Protein AF-A0A392TIX0-F1 (afdb_monomer_lite)

Structure (mmCIF, N/CA/C/O backbone):
data_AF-A0A392TIX0-F1
#
_entry.id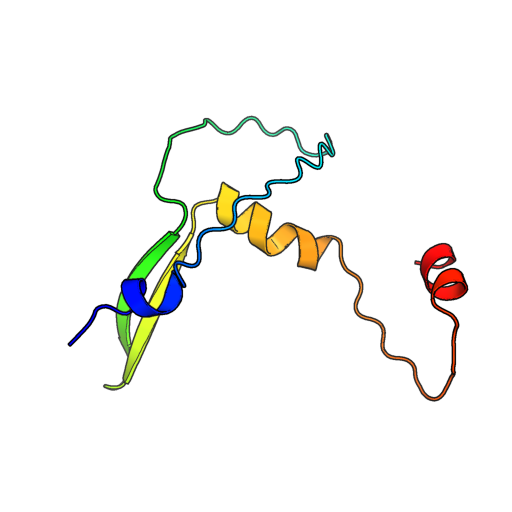   AF-A0A392TIX0-F1
#
loop_
_atom_site.group_PDB
_atom_site.id
_atom_site.type_symbol
_atom_site.label_atom_id
_atom_site.label_alt_id
_atom_site.label_comp_id
_atom_site.label_asym_id
_atom_site.label_entity_id
_atom_site.label_seq_id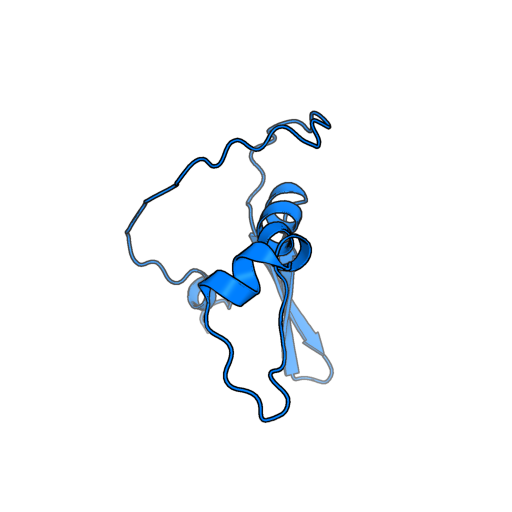
_atom_site.pdbx_PDB_ins_code
_atom_site.Cartn_x
_atom_site.Cartn_y
_atom_site.Cartn_z
_atom_site.occupancy
_atom_site.B_iso_or_equiv
_atom_site.auth_seq_id
_atom_site.auth_comp_id
_atom_site.auth_asym_id
_atom_site.auth_atom_id
_atom_site.pdbx_PDB_model_num
ATOM 1 N N . VAL A 1 1 ? -16.085 -12.856 22.876 1.00 48.00 1 VAL A N 1
ATOM 2 C CA . VAL A 1 1 ? -15.837 -12.327 21.515 1.00 48.00 1 VAL A CA 1
ATOM 3 C C . VAL A 1 1 ? -14.408 -11.813 21.513 1.00 48.00 1 VAL A C 1
ATOM 5 O O . VAL A 1 1 ? -14.091 -11.018 22.383 1.00 48.00 1 VAL A O 1
ATOM 8 N N . GLY A 1 2 ? -13.516 -12.375 20.693 1.00 61.22 2 GLY A N 1
ATOM 9 C CA . GLY A 1 2 ? -12.105 -11.959 20.668 1.00 61.22 2 GLY A CA 1
ATOM 10 C C . GLY A 1 2 ? -11.931 -10.655 19.891 1.00 61.22 2 GLY A C 1
ATOM 11 O O . GLY A 1 2 ? -12.577 -10.501 18.854 1.00 61.22 2 GLY A O 1
ATOM 12 N 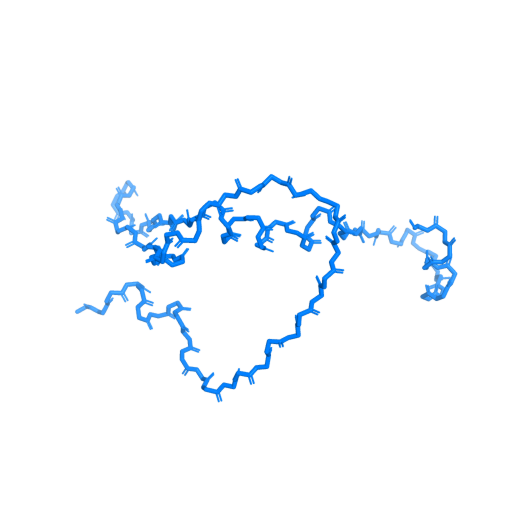N . SER A 1 3 ? -11.084 -9.748 20.389 1.00 73.00 3 SER A N 1
ATOM 13 C CA . SER A 1 3 ? -10.800 -8.464 19.732 1.00 73.00 3 SER A CA 1
ATOM 14 C C . SER A 1 3 ? -10.192 -8.671 18.341 1.00 73.00 3 SER A C 1
ATOM 16 O O . SER A 1 3 ? -9.409 -9.605 18.129 1.00 73.00 3 SER A O 1
ATOM 18 N N . TYR A 1 4 ? -10.544 -7.793 17.397 1.00 70.56 4 TYR A N 1
ATOM 19 C CA . TYR A 1 4 ? -10.025 -7.806 16.025 1.00 70.56 4 TYR A CA 1
ATOM 20 C C . TYR A 1 4 ? -8.496 -7.771 15.976 1.00 70.56 4 TYR A C 1
ATOM 22 O O . TYR A 1 4 ? -7.902 -8.473 15.158 1.00 70.56 4 TYR A O 1
ATOM 30 N N . ARG A 1 5 ? -7.864 -7.052 16.912 1.00 68.12 5 ARG A N 1
ATOM 31 C CA . ARG A 1 5 ? -6.405 -6.980 17.059 1.00 68.12 5 ARG A CA 1
ATOM 32 C C . ARG A 1 5 ? -5.757 -8.371 17.089 1.00 68.12 5 ARG A C 1
ATOM 34 O O . ARG A 1 5 ? -4.840 -8.643 16.322 1.00 68.12 5 ARG A O 1
ATOM 41 N N . ASN A 1 6 ? -6.299 -9.293 17.885 1.00 71.44 6 ASN A N 1
ATOM 42 C CA . ASN A 1 6 ? -5.729 -10.636 18.057 1.00 71.44 6 ASN A CA 1
ATOM 43 C C . ASN A 1 6 ? -5.840 -11.513 16.800 1.00 71.44 6 ASN A C 1
ATOM 45 O O . ASN A 1 6 ? -5.094 -12.476 16.663 1.00 71.44 6 ASN A O 1
ATOM 49 N N . LYS A 1 7 ? -6.772 -11.207 15.890 1.00 73.50 7 LYS A N 1
ATOM 50 C CA . LYS A 1 7 ? -6.924 -11.940 14.624 1.00 73.50 7 LYS A CA 1
ATOM 51 C C . LYS A 1 7 ? -5.963 -11.448 13.543 1.00 73.50 7 LYS A C 1
ATOM 53 O O . LYS A 1 7 ? -5.642 -12.217 12.647 1.00 73.50 7 LYS A O 1
ATOM 58 N N . VAL A 1 8 ? -5.546 -10.183 13.614 1.00 64.88 8 VAL A N 1
ATOM 59 C CA . VAL A 1 8 ? -4.763 -9.517 12.561 1.00 64.88 8 VAL A CA 1
ATOM 60 C C . VAL A 1 8 ? -3.256 -9.642 12.792 1.00 64.88 8 VAL A C 1
ATOM 62 O O . VAL A 1 8 ? -2.515 -9.748 11.826 1.00 64.88 8 VAL A O 1
ATOM 65 N N . ILE A 1 9 ? -2.797 -9.698 14.048 1.00 63.91 9 ILE A N 1
ATOM 66 C CA . ILE A 1 9 ? -1.355 -9.695 14.372 1.00 63.91 9 ILE A CA 1
ATOM 67 C C . ILE A 1 9 ? -0.637 -10.998 13.970 1.00 63.91 9 ILE A C 1
ATOM 69 O O . ILE A 1 9 ? 0.581 -10.998 13.857 1.00 63.91 9 ILE A O 1
ATOM 73 N N . GLY A 1 10 ? -1.358 -12.096 13.704 1.00 55.19 10 GLY A N 1
ATOM 74 C CA . GLY A 1 10 ? -0.789 -13.276 13.036 1.00 55.19 10 GLY A CA 1
ATOM 75 C C . GLY A 1 10 ? 0.533 -13.780 13.630 1.00 55.19 10 GLY A C 1
ATOM 76 O O . GLY A 1 10 ? 1.456 -14.057 12.871 1.00 55.19 10 GLY A O 1
ATOM 77 N N . ILE A 1 11 ? 0.638 -13.866 14.964 1.00 46.59 11 ILE A N 1
ATOM 78 C CA . ILE A 1 11 ? 1.868 -14.269 15.665 1.00 46.59 11 ILE A CA 1
ATOM 79 C C . ILE A 1 11 ? 2.340 -15.630 15.132 1.00 46.59 11 ILE A C 1
ATOM 81 O O . ILE A 1 11 ? 1.797 -16.674 15.487 1.00 46.59 11 ILE A O 1
ATOM 85 N N . THR A 1 12 ? 3.360 -15.591 14.279 1.00 45.56 12 THR A N 1
ATOM 86 C CA . THR A 1 12 ? 4.202 -16.722 13.892 1.00 45.56 12 THR A CA 1
ATOM 87 C C . THR A 1 12 ? 5.624 -16.183 13.960 1.00 45.56 12 THR A C 1
ATOM 89 O O . THR A 1 12 ? 5.992 -15.301 13.192 1.00 45.56 12 THR A O 1
ATOM 92 N N . GLU A 1 13 ? 6.375 -16.622 14.965 1.00 48.97 13 GLU A N 1
ATOM 93 C CA . GLU A 1 13 ? 7.727 -16.155 15.273 1.00 48.97 13 GLU A CA 1
ATOM 94 C C . GLU A 1 13 ? 8.695 -16.461 14.120 1.00 48.97 13 GLU A C 1
ATOM 96 O O . GLU A 1 13 ? 9.231 -17.562 14.060 1.00 48.97 13 GLU A O 1
ATOM 101 N N . VAL A 1 14 ? 8.956 -15.506 13.224 1.00 41.47 14 VAL A N 1
ATOM 102 C CA . VAL A 1 14 ? 10.218 -15.446 12.466 1.00 41.47 14 VAL A CA 1
ATOM 103 C C . VAL A 1 14 ? 10.574 -13.977 12.227 1.00 41.47 14 VAL A C 1
ATOM 105 O O . VAL A 1 14 ? 9.949 -13.289 11.425 1.00 41.47 14 VAL A O 1
ATOM 108 N N . ASN A 1 15 ? 11.577 -13.514 12.971 1.00 45.91 15 ASN A N 1
ATOM 109 C CA . ASN A 1 15 ? 12.258 -12.236 12.788 1.00 45.91 15 ASN A CA 1
ATOM 110 C C . ASN A 1 15 ? 13.308 -12.389 11.681 1.00 45.91 15 ASN A C 1
ATOM 112 O O . ASN A 1 15 ? 14.309 -13.063 11.906 1.00 45.91 15 ASN A O 1
ATOM 116 N N . GLU A 1 16 ? 13.137 -11.709 10.552 1.00 43.69 16 GLU A N 1
ATOM 117 C CA . GLU A 1 16 ? 14.242 -11.330 9.661 1.00 43.69 16 GLU A CA 1
ATOM 118 C C . GLU A 1 16 ? 13.972 -9.900 9.173 1.00 43.69 16 GLU A C 1
ATOM 120 O O . GLU A 1 16 ? 13.144 -9.665 8.295 1.00 43.69 16 GLU A O 1
ATOM 125 N N . ILE A 1 17 ? 14.617 -8.924 9.818 1.00 47.66 17 ILE A N 1
ATOM 126 C CA . ILE A 1 17 ? 14.604 -7.522 9.392 1.00 47.66 17 ILE A CA 1
ATOM 127 C C . ILE A 1 17 ? 15.828 -7.333 8.492 1.00 47.66 17 ILE A C 1
ATOM 129 O O . ILE A 1 17 ? 16.958 -7.318 8.977 1.00 47.66 17 ILE A O 1
ATOM 133 N N . GLU A 1 18 ? 15.611 -7.215 7.183 1.00 43.09 18 GLU A N 1
ATOM 134 C CA . GLU A 1 18 ? 16.614 -6.680 6.259 1.00 43.09 18 GLU A CA 1
ATOM 135 C C . GLU A 1 18 ? 16.573 -5.143 6.319 1.00 43.09 18 GLU A C 1
ATOM 137 O O . GLU A 1 18 ? 15.579 -4.516 5.946 1.00 43.09 18 GLU A O 1
ATOM 142 N N . GLU A 1 19 ? 17.652 -4.524 6.802 1.00 43.31 19 GLU A N 1
ATOM 143 C CA . GLU A 1 19 ? 17.832 -3.069 6.770 1.00 43.31 19 GLU A CA 1
ATOM 144 C C . GLU A 1 19 ? 18.266 -2.608 5.367 1.00 43.31 19 GLU A C 1
ATOM 146 O O . GLU A 1 19 ? 19.441 -2.666 5.003 1.00 43.31 19 GLU A O 1
ATOM 151 N N . ASP A 1 20 ? 17.315 -2.113 4.571 1.00 46.22 20 ASP A N 1
ATOM 152 C CA . ASP A 1 20 ? 17.583 -1.429 3.298 1.00 46.22 20 ASP A CA 1
ATOM 153 C C . ASP A 1 20 ? 17.737 0.091 3.515 1.00 46.22 20 ASP A C 1
ATOM 155 O O . ASP A 1 20 ? 16.772 0.875 3.474 1.00 46.22 20 ASP A O 1
ATOM 159 N N . VAL A 1 21 ? 18.982 0.500 3.783 1.00 46.09 21 VAL A N 1
ATOM 160 C CA . VAL A 1 21 ? 19.415 1.892 3.989 1.00 46.09 21 VAL A CA 1
ATOM 161 C C . VAL A 1 21 ? 19.440 2.645 2.649 1.00 46.09 21 VAL A C 1
ATOM 163 O O . VAL A 1 21 ? 20.472 2.754 1.991 1.00 46.09 21 VAL A O 1
ATOM 166 N N . ASP A 1 22 ? 18.300 3.217 2.255 1.00 47.59 22 ASP A N 1
ATOM 167 C CA . ASP A 1 22 ? 18.201 4.179 1.145 1.00 47.59 22 ASP A CA 1
ATOM 168 C C . ASP A 1 22 ? 18.000 5.591 1.718 1.00 47.59 22 ASP A C 1
ATOM 170 O O . ASP A 1 22 ? 16.885 6.008 2.033 1.00 47.59 22 ASP A O 1
ATOM 174 N N . LYS A 1 23 ? 19.120 6.305 1.904 1.00 50.62 23 LYS A N 1
ATOM 175 C CA . LYS A 1 23 ? 19.221 7.675 2.440 1.00 50.62 23 LYS A CA 1
ATOM 176 C C . LYS A 1 23 ? 18.744 8.739 1.449 1.00 50.62 23 LYS A C 1
ATOM 178 O O . LYS A 1 23 ? 19.527 9.573 0.991 1.00 50.62 23 LYS A O 1
ATOM 183 N N . ARG A 1 24 ? 17.469 8.713 1.076 1.00 49.34 24 ARG A N 1
ATOM 184 C CA . ARG A 1 24 ? 16.831 9.799 0.318 1.00 49.34 24 ARG A CA 1
ATOM 185 C C . ARG A 1 24 ? 15.434 10.044 0.862 1.00 49.34 24 ARG A C 1
ATOM 187 O O . ARG A 1 24 ? 14.469 9.536 0.310 1.00 49.34 24 ARG A O 1
ATOM 194 N N . ASP A 1 25 ? 15.426 10.708 2.014 1.00 47.72 25 ASP A N 1
ATOM 195 C CA . ASP A 1 25 ? 14.388 11.564 2.614 1.00 47.72 25 ASP A CA 1
ATOM 196 C C . ASP A 1 25 ? 14.662 11.590 4.133 1.00 47.72 25 ASP A C 1
ATOM 198 O O . ASP A 1 25 ? 13.900 11.060 4.938 1.00 47.72 25 ASP A O 1
ATOM 202 N N . GLU A 1 26 ? 15.827 12.130 4.523 1.00 47.12 26 GLU A N 1
ATOM 203 C CA . GLU A 1 26 ? 16.167 12.401 5.928 1.00 47.12 26 GLU A CA 1
ATOM 204 C C . GLU A 1 26 ? 15.400 13.659 6.381 1.00 47.12 26 GLU A C 1
ATOM 206 O O . GLU A 1 26 ? 15.949 14.754 6.459 1.00 47.12 26 GLU A O 1
ATOM 211 N N . GLU A 1 27 ? 14.100 13.511 6.639 1.00 49.72 27 GLU A N 1
ATOM 212 C CA . GLU A 1 27 ? 13.439 14.322 7.661 1.00 49.72 27 GLU A CA 1
ATOM 213 C C . GLU A 1 27 ? 13.554 13.533 8.968 1.00 49.72 27 GLU A C 1
ATOM 215 O O . GLU A 1 27 ? 12.880 12.516 9.145 1.00 49.72 27 GLU A O 1
ATOM 220 N N . GLU A 1 28 ? 14.479 13.964 9.833 1.00 55.19 28 GLU A N 1
ATOM 221 C CA . GLU A 1 28 ? 14.584 13.518 11.224 1.00 55.19 28 GLU A CA 1
ATOM 222 C C . GLU A 1 28 ? 13.196 13.630 11.878 1.00 55.19 28 GLU A C 1
ATOM 224 O O . GLU A 1 28 ? 12.681 14.730 12.072 1.00 55.19 28 GLU A O 1
ATOM 229 N N . GLU A 1 29 ? 12.557 12.503 12.190 1.00 50.44 29 GLU A N 1
ATOM 230 C CA . GLU A 1 29 ? 11.368 12.473 13.043 1.00 50.44 29 GLU A CA 1
ATOM 231 C C . GLU A 1 29 ? 11.659 11.511 14.198 1.00 50.44 29 GLU A C 1
ATOM 233 O O . GLU A 1 29 ? 11.921 10.328 13.983 1.00 50.44 29 GLU A O 1
ATOM 238 N N . ASP A 1 30 ? 11.653 12.085 15.402 1.00 47.28 30 ASP A N 1
ATOM 239 C CA . ASP A 1 30 ? 11.954 11.481 16.695 1.00 47.28 30 ASP A CA 1
ATOM 240 C C . ASP A 1 30 ? 11.400 10.055 16.854 1.00 47.28 30 ASP A C 1
ATOM 242 O O . ASP A 1 30 ? 10.204 9.804 16.668 1.00 47.28 30 ASP A O 1
ATOM 246 N N . GLU A 1 31 ? 12.273 9.134 17.273 1.00 51.38 31 GLU A N 1
ATOM 247 C CA . GLU A 1 31 ? 11.924 7.801 17.775 1.00 51.38 31 GLU A CA 1
ATOM 248 C C . GLU A 1 31 ? 11.191 7.920 19.124 1.00 51.38 31 GLU A C 1
ATOM 250 O O . GLU A 1 31 ? 11.695 7.550 20.183 1.00 51.38 31 GLU A O 1
ATOM 255 N N . GLU A 1 32 ? 9.967 8.446 19.115 1.00 49.59 32 GLU A N 1
ATOM 256 C CA . GLU A 1 32 ? 9.007 8.068 20.144 1.00 49.59 32 GLU A CA 1
ATOM 257 C C . GLU A 1 32 ? 8.463 6.688 19.779 1.00 49.59 32 GLU A C 1
ATOM 259 O O . GLU A 1 32 ? 7.733 6.534 18.799 1.00 49.59 32 GLU A O 1
ATOM 264 N N . GLU A 1 33 ? 8.830 5.704 20.598 1.00 53.38 33 GLU A N 1
ATOM 265 C CA . GLU A 1 33 ? 8.379 4.309 20.634 1.00 53.38 33 GLU A CA 1
ATOM 266 C C . GLU A 1 33 ? 6.842 4.229 20.816 1.00 53.38 33 GLU A C 1
ATOM 268 O O . GLU A 1 33 ? 6.308 3.843 21.855 1.00 53.38 33 GLU A O 1
ATOM 273 N N . ARG A 1 34 ? 6.084 4.695 19.820 1.00 56.50 34 ARG A N 1
ATOM 274 C CA . ARG A 1 34 ? 4.627 4.564 19.748 1.00 56.50 34 ARG A CA 1
ATOM 275 C C . ARG A 1 34 ? 4.291 3.188 19.191 1.00 56.50 34 ARG A C 1
ATOM 277 O O . ARG A 1 34 ? 4.963 2.717 18.279 1.00 56.50 34 ARG A O 1
ATOM 284 N N . GLU A 1 35 ? 3.226 2.567 19.709 1.00 65.25 35 GLU A N 1
ATOM 285 C CA . GLU A 1 35 ? 2.671 1.337 19.125 1.00 65.25 35 GLU A CA 1
ATOM 286 C C . GLU A 1 35 ? 2.503 1.518 17.602 1.00 65.25 35 GLU A C 1
ATOM 288 O O . GLU A 1 35 ? 1.810 2.436 17.162 1.00 65.25 35 GLU A O 1
ATOM 293 N N . GLU A 1 36 ? 3.140 0.648 16.809 1.00 74.06 36 GLU A N 1
ATOM 294 C CA . GLU A 1 36 ? 3.199 0.747 15.338 1.00 74.06 36 GLU A CA 1
ATOM 295 C C . GLU A 1 36 ? 1.799 0.762 14.692 1.00 74.06 36 GLU A C 1
ATOM 297 O O . GLU A 1 36 ? 1.562 1.464 13.707 1.00 74.06 36 GLU A O 1
ATOM 302 N N . MET A 1 37 ? 0.846 0.030 15.285 1.00 83.31 37 MET A N 1
ATOM 303 C CA . MET A 1 37 ? -0.536 -0.089 14.818 1.00 83.31 37 MET A CA 1
ATOM 304 C C . MET A 1 37 ? -1.523 -0.195 15.988 1.00 83.31 37 MET A C 1
ATOM 306 O O . MET A 1 37 ? -1.398 -1.061 16.859 1.00 83.31 37 MET A O 1
ATOM 310 N N . LYS A 1 38 ? -2.591 0.605 15.931 1.00 87.44 38 LYS A N 1
ATOM 311 C CA . LYS A 1 38 ? -3.767 0.526 16.802 1.00 87.44 38 LYS A CA 1
ATOM 312 C C . LYS A 1 38 ? -4.998 0.141 15.983 1.00 87.44 38 LYS A C 1
ATOM 314 O O . LYS A 1 38 ? -5.214 0.654 14.891 1.00 87.44 38 LYS A O 1
ATOM 319 N N . VAL A 1 39 ? -5.827 -0.752 16.522 1.00 88.12 39 VAL A N 1
ATOM 320 C CA . VAL A 1 39 ? -7.112 -1.131 15.913 1.00 88.12 39 VAL A CA 1
ATOM 321 C C . VAL A 1 39 ? -8.239 -0.533 16.748 1.00 88.12 39 VAL A C 1
ATOM 323 O O . VAL A 1 39 ? -8.375 -0.874 17.923 1.00 88.12 39 VAL A O 1
ATOM 326 N N . GLU A 1 40 ? -9.035 0.349 16.155 1.00 90.25 40 GLU A N 1
ATOM 327 C CA . GLU A 1 40 ? -10.213 0.960 16.771 1.00 90.25 40 GLU A CA 1
ATOM 328 C C . GLU A 1 40 ? -11.479 0.257 16.277 1.00 90.25 40 GLU A C 1
ATOM 330 O O . GLU A 1 40 ? -11.749 0.168 15.083 1.00 90.25 40 GLU A O 1
ATOM 335 N N . GLU A 1 41 ? -12.256 -0.315 17.193 1.00 90.38 41 GLU A N 1
ATOM 336 C CA . GLU A 1 41 ? -13.464 -1.054 16.833 1.00 90.38 41 GLU A CA 1
ATOM 337 C C . GLU A 1 41 ? -14.618 -0.075 16.574 1.00 90.38 41 GLU A C 1
ATOM 339 O O . GLU A 1 41 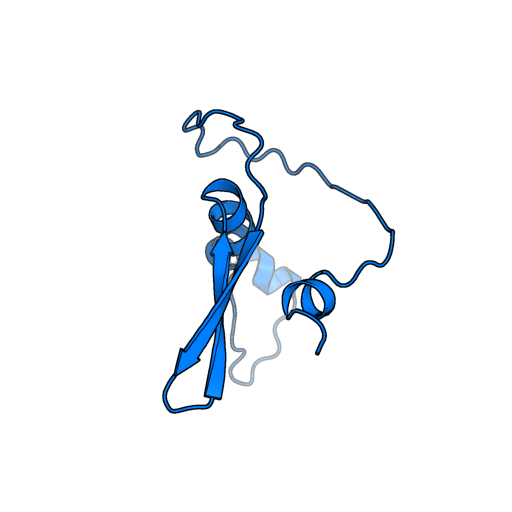? -15.132 0.537 17.508 1.00 90.38 41 GLU A O 1
ATOM 344 N N . HIS A 1 42 ? -15.061 0.042 15.317 1.00 88.62 42 HIS A N 1
ATOM 345 C CA . HIS A 1 42 ? -16.232 0.846 14.954 1.00 88.62 42 HIS A CA 1
ATOM 346 C C . HIS A 1 42 ? -17.377 -0.001 14.406 1.00 88.62 42 HIS A C 1
ATOM 348 O O . HIS A 1 42 ? -17.216 -1.152 13.988 1.00 88.62 42 HIS A O 1
ATOM 354 N N . THR A 1 43 ? -18.572 0.590 14.406 1.00 90.81 43 THR A N 1
ATOM 355 C CA . THR A 1 43 ? -19.767 0.023 13.776 1.00 90.81 43 THR A CA 1
ATOM 356 C C . THR A 1 43 ? -20.384 1.020 12.802 1.00 90.81 43 THR A C 1
ATOM 358 O O . THR A 1 43 ? -20.742 2.132 13.177 1.00 90.81 43 THR A O 1
ATOM 361 N N . ILE A 1 44 ? -20.539 0.613 11.540 1.00 89.56 44 ILE A N 1
ATOM 362 C CA . ILE A 1 44 ? -21.131 1.427 10.470 1.00 89.56 44 ILE A CA 1
ATOM 363 C C . ILE A 1 44 ? -22.385 0.703 9.982 1.00 89.56 44 ILE A C 1
ATOM 365 O O . ILE A 1 44 ? -22.311 -0.424 9.496 1.00 89.56 44 ILE A O 1
ATOM 369 N N . GLY A 1 45 ? -23.560 1.314 10.161 1.00 89.69 45 GLY A N 1
ATOM 370 C CA . GLY A 1 45 ? -24.837 0.708 9.753 1.00 89.69 45 GLY A CA 1
ATOM 371 C C . GLY A 1 45 ? -25.153 -0.631 10.440 1.00 89.69 45 GLY A C 1
ATOM 372 O O . GLY A 1 45 ? -25.848 -1.458 9.862 1.00 89.69 45 GLY A O 1
ATOM 373 N N . GLY A 1 46 ? -24.614 -0.868 11.642 1.00 90.19 46 GLY A N 1
ATOM 374 C CA . GLY A 1 46 ? -24.758 -2.132 12.379 1.00 90.19 46 GLY A CA 1
ATOM 375 C C . GLY A 1 46 ? -23.729 -3.212 12.022 1.00 90.19 46 GLY A C 1
ATOM 376 O O . GLY A 1 46 ? -23.709 -4.262 12.660 1.00 90.19 46 GLY A O 1
ATOM 377 N N . TYR A 1 47 ? -22.847 -2.958 11.054 1.00 90.25 47 TYR A N 1
ATOM 378 C CA . TYR A 1 47 ? -21.738 -3.847 10.713 1.00 90.25 47 TYR A CA 1
ATOM 379 C C . TYR A 1 47 ? -20.476 -3.447 11.471 1.00 90.25 47 TYR A C 1
ATOM 381 O O . TYR A 1 47 ? -20.135 -2.267 11.524 1.00 90.25 47 TYR A O 1
ATOM 389 N N . ALA A 1 48 ? -19.765 -4.428 12.027 1.00 89.31 48 ALA A N 1
ATOM 390 C CA . ALA A 1 48 ? -18.459 -4.203 12.635 1.00 89.31 48 ALA A CA 1
ATOM 391 C C . ALA A 1 48 ? -17.429 -3.868 11.544 1.00 89.31 48 ALA A C 1
ATOM 393 O O . ALA A 1 48 ? -17.123 -4.702 10.689 1.00 89.31 48 ALA A O 1
ATOM 394 N N . CYS A 1 49 ? -16.922 -2.640 11.574 1.00 91.69 49 CYS A N 1
ATOM 395 C CA . CYS A 1 49 ? -15.976 -2.089 10.614 1.00 91.69 49 CYS A CA 1
ATOM 396 C C . CYS A 1 49 ? -14.849 -1.415 11.406 1.00 91.69 49 CYS A C 1
ATOM 398 O O . CYS A 1 49 ? -14.982 -0.246 11.746 1.00 91.69 49 CYS A O 1
ATOM 400 N N . PRO A 1 50 ? -13.793 -2.147 11.797 1.00 91.12 50 PRO A N 1
ATOM 401 C CA . PRO A 1 50 ? -12.701 -1.559 12.560 1.00 91.12 50 PRO A CA 1
ATOM 402 C C . PRO A 1 50 ? -11.882 -0.586 11.704 1.00 91.12 50 PRO A C 1
ATOM 404 O O . PRO A 1 50 ? -11.733 -0.777 10.497 1.00 91.12 50 PRO A O 1
ATOM 407 N N . GLU A 1 51 ? -11.313 0.420 12.353 1.00 90.12 51 GLU A N 1
ATOM 408 C CA . GLU A 1 51 ? -10.358 1.363 11.785 1.00 90.12 51 GLU A CA 1
ATOM 409 C C . GLU A 1 51 ? -8.944 0.993 12.241 1.00 90.12 51 GLU A C 1
ATOM 411 O O . GLU A 1 51 ? -8.706 0.685 13.409 1.00 90.12 51 GLU A O 1
ATOM 416 N N . PHE A 1 52 ? -8.005 0.979 11.300 1.00 88.69 52 PHE A N 1
ATOM 417 C CA . PHE A 1 52 ? -6.598 0.698 11.561 1.00 88.69 52 PHE A CA 1
ATOM 418 C C . PHE A 1 52 ? -5.844 2.021 11.534 1.00 88.69 52 PHE A C 1
ATOM 420 O O . PHE A 1 52 ? -5.795 2.683 10.499 1.00 88.69 52 PHE A O 1
ATOM 427 N N . VAL A 1 53 ? -5.289 2.407 12.677 1.00 89.25 53 VAL A N 1
ATOM 428 C CA . VAL A 1 53 ? -4.538 3.649 12.852 1.00 89.25 53 VAL A CA 1
ATOM 429 C C . VAL A 1 53 ? -3.066 3.289 12.985 1.00 89.25 53 VAL A C 1
ATOM 431 O O . VAL A 1 53 ? -2.683 2.567 13.907 1.00 89.25 53 VAL A O 1
ATOM 434 N N . PHE A 1 54 ? -2.249 3.783 12.062 1.00 88.06 54 PHE A N 1
ATOM 435 C CA . PHE A 1 54 ? -0.811 3.535 12.018 1.00 88.06 54 PHE A CA 1
ATOM 436 C C . PHE A 1 54 ? -0.036 4.772 12.476 1.00 88.06 54 PHE A C 1
ATOM 438 O O . PHE A 1 54 ? -0.528 5.902 12.396 1.00 88.06 54 PHE A O 1
ATOM 445 N N . SER A 1 55 ? 1.186 4.571 12.968 1.00 87.44 55 SER A N 1
ATOM 446 C CA . SER A 1 55 ? 2.126 5.681 13.133 1.00 87.44 55 SER A CA 1
ATOM 447 C C . SER A 1 55 ? 2.563 6.210 11.759 1.00 87.44 55 SER A C 1
ATOM 449 O O . SER A 1 55 ? 2.497 5.504 10.752 1.00 87.44 55 SER A O 1
ATOM 451 N N . LYS A 1 56 ? 3.074 7.447 11.694 1.00 86.12 56 LYS A N 1
ATOM 452 C CA . LYS A 1 56 ? 3.601 7.999 10.431 1.00 86.12 56 LYS A CA 1
ATOM 453 C C . LYS A 1 56 ? 4.744 7.155 9.856 1.00 86.12 56 LYS A C 1
ATOM 455 O O . LYS A 1 56 ? 4.889 7.071 8.638 1.00 86.12 56 LYS A O 1
ATOM 460 N N . THR A 1 57 ? 5.583 6.584 10.719 1.00 86.50 57 THR A N 1
ATOM 461 C CA . THR A 1 57 ? 6.701 5.722 10.315 1.00 86.50 57 THR A CA 1
ATOM 462 C C . THR A 1 57 ? 6.184 4.426 9.703 1.00 86.50 57 THR A C 1
ATOM 464 O O . THR A 1 57 ? 6.649 4.024 8.636 1.00 86.50 57 THR A O 1
ATOM 467 N N . GLU A 1 58 ? 5.156 3.837 10.310 1.00 85.62 58 GLU A N 1
ATOM 468 C CA . GLU A 1 58 ? 4.524 2.617 9.823 1.00 85.62 58 GLU A CA 1
ATOM 469 C C . GLU A 1 58 ? 3.755 2.850 8.516 1.00 85.62 58 GLU A C 1
ATOM 471 O O . GLU A 1 58 ? 3.911 2.092 7.560 1.00 85.62 58 GLU A O 1
ATOM 476 N N . ASP A 1 59 ? 3.040 3.969 8.400 1.00 87.50 59 ASP A N 1
ATOM 477 C CA . ASP A 1 59 ? 2.449 4.430 7.142 1.00 87.50 59 ASP A CA 1
ATOM 478 C C . ASP A 1 59 ? 3.511 4.553 6.036 1.00 87.50 59 ASP A C 1
ATOM 480 O O . ASP A 1 59 ? 3.353 4.002 4.944 1.00 87.50 59 ASP A O 1
ATOM 484 N N . LYS A 1 60 ? 4.638 5.234 6.305 1.00 87.56 60 LYS A N 1
ATOM 485 C CA . LYS A 1 60 ? 5.751 5.359 5.344 1.00 87.56 60 LYS A CA 1
ATOM 486 C C . LYS A 1 60 ? 6.284 3.977 4.938 1.00 87.56 60 LYS A C 1
ATOM 488 O O . LYS A 1 60 ? 6.519 3.758 3.746 1.00 87.56 60 LYS A O 1
ATOM 493 N N . ARG A 1 61 ? 6.434 3.041 5.884 1.00 87.06 61 ARG A N 1
ATOM 494 C CA . ARG A 1 61 ? 6.878 1.660 5.624 1.00 87.06 61 ARG A CA 1
ATOM 495 C C . ARG A 1 61 ? 5.897 0.913 4.725 1.00 87.06 61 ARG A C 1
ATOM 497 O O . ARG A 1 61 ? 6.317 0.354 3.712 1.00 87.06 61 ARG A O 1
ATOM 504 N N . ILE A 1 62 ? 4.603 0.962 5.040 1.00 87.25 62 ILE A N 1
ATOM 505 C CA . ILE A 1 62 ? 3.541 0.309 4.266 1.00 87.25 62 ILE A CA 1
ATOM 506 C C . ILE A 1 62 ? 3.448 0.914 2.864 1.00 87.25 62 ILE A C 1
ATOM 508 O O . ILE A 1 62 ? 3.311 0.176 1.891 1.00 87.25 62 ILE A O 1
ATOM 512 N N . TYR A 1 63 ? 3.563 2.237 2.718 1.00 86.62 63 TYR A N 1
ATOM 513 C CA . TYR A 1 63 ? 3.475 2.904 1.417 1.00 86.62 63 TYR A CA 1
ATOM 514 C C . TYR A 1 63 ? 4.730 2.744 0.555 1.00 86.62 63 TYR A C 1
ATOM 516 O O . TYR A 1 63 ? 4.621 2.832 -0.670 1.00 86.62 63 TYR A O 1
ATOM 524 N N . ARG A 1 64 ? 5.915 2.516 1.138 1.00 87.44 64 ARG A N 1
ATOM 525 C CA . ARG A 1 64 ? 7.195 2.468 0.404 1.00 87.44 64 ARG A CA 1
ATOM 526 C C . ARG A 1 64 ? 7.181 1.457 -0.757 1.00 87.44 64 ARG A C 1
ATOM 528 O O . ARG A 1 64 ? 7.514 1.881 -1.866 1.00 87.44 64 ARG A O 1
ATOM 535 N N . PRO A 1 65 ? 6.729 0.196 -0.597 1.00 86.88 65 PRO A N 1
ATOM 536 C CA . PRO A 1 65 ? 6.604 -0.745 -1.713 1.00 86.88 65 PRO A CA 1
ATOM 537 C C . PRO A 1 65 ? 5.644 -0.280 -2.814 1.00 86.88 65 PRO A C 1
ATOM 539 O O . PRO A 1 65 ? 5.922 -0.485 -3.990 1.00 86.88 65 PRO A O 1
ATOM 542 N N . TRP A 1 66 ? 4.538 0.380 -2.461 1.00 86.50 66 TRP A N 1
ATOM 543 C CA . TRP A 1 66 ? 3.553 0.866 -3.437 1.00 86.50 66 TRP A CA 1
ATOM 544 C C . TRP A 1 66 ? 4.022 2.113 -4.184 1.00 86.50 66 TRP A C 1
ATOM 546 O O . TRP A 1 66 ? 3.703 2.275 -5.357 1.00 86.50 66 TRP A O 1
ATOM 556 N N . ARG A 1 67 ? 4.783 2.993 -3.522 1.00 86.06 67 ARG A N 1
ATOM 557 C CA . ARG A 1 67 ? 5.369 4.188 -4.147 1.00 86.06 67 ARG A CA 1
ATOM 558 C C . ARG A 1 67 ? 6.561 3.851 -5.038 1.00 86.06 67 ARG A C 1
ATOM 560 O O . ARG A 1 67 ? 6.748 4.506 -6.056 1.00 86.06 67 ARG A O 1
ATOM 567 N N . LYS A 1 68 ? 7.370 2.860 -4.645 1.00 82.69 68 LYS A N 1
ATOM 568 C CA . LYS A 1 68 ? 8.563 2.431 -5.395 1.00 82.69 68 LYS A CA 1
ATOM 569 C C . LYS A 1 68 ? 8.269 1.314 -6.409 1.00 82.69 68 LYS A C 1
ATOM 571 O O . LYS A 1 68 ? 9.084 1.068 -7.291 1.00 82.69 68 LYS A O 1
ATOM 576 N N . GLY A 1 69 ? 7.129 0.633 -6.297 1.00 84.19 69 GLY A N 1
ATOM 577 C CA . GLY A 1 69 ? 6.728 -0.456 -7.185 1.00 84.19 69 GLY A CA 1
ATOM 578 C C . GLY A 1 69 ? 5.987 0.023 -8.434 1.00 84.19 69 GLY A C 1
ATOM 579 O O . GLY A 1 69 ? 5.194 0.959 -8.391 1.00 84.19 69 GLY A O 1
ATOM 580 N N . VAL A 1 70 ? 6.196 -0.671 -9.555 1.00 84.44 70 VAL A N 1
ATOM 581 C CA . VAL A 1 70 ? 5.457 -0.442 -10.805 1.00 84.44 70 VAL A CA 1
ATOM 582 C C . VAL A 1 70 ? 4.667 -1.697 -11.162 1.00 84.44 70 VAL A C 1
ATOM 584 O O . VAL A 1 70 ? 5.235 -2.764 -11.386 1.00 84.44 70 VAL A O 1
ATOM 587 N N . ILE A 1 71 ? 3.340 -1.572 -11.253 1.00 85.38 71 ILE A N 1
ATOM 588 C CA . ILE A 1 71 ? 2.467 -2.657 -11.717 1.00 85.38 71 ILE A CA 1
ATOM 589 C C . ILE A 1 71 ? 2.280 -2.519 -13.226 1.00 85.38 71 ILE A C 1
ATOM 591 O O . ILE A 1 71 ? 1.678 -1.560 -13.708 1.00 85.38 71 ILE A O 1
ATOM 595 N N . VAL A 1 72 ? 2.764 -3.502 -13.985 1.00 85.38 72 VAL A N 1
ATOM 596 C CA . VAL A 1 72 ? 2.658 -3.505 -15.449 1.00 85.38 72 VAL A CA 1
ATOM 597 C C . VAL A 1 72 ? 1.629 -4.509 -15.959 1.00 85.38 72 VAL A C 1
ATOM 599 O O . VAL A 1 72 ? 1.609 -5.673 -15.564 1.00 85.38 72 VAL A O 1
ATOM 602 N N . LYS A 1 73 ? 0.793 -4.077 -16.911 1.00 88.00 73 LYS A N 1
ATOM 603 C CA . LYS A 1 73 ? -0.120 -4.957 -17.653 1.00 88.00 73 LYS A CA 1
ATOM 604 C C . LYS A 1 73 ? 0.467 -5.295 -19.019 1.00 88.00 73 LYS A C 1
ATOM 606 O O . LYS A 1 73 ? 0.603 -4.429 -19.881 1.00 88.00 73 LYS A O 1
ATOM 611 N N . LEU A 1 74 ? 0.751 -6.573 -19.251 1.00 87.69 74 LEU A N 1
ATOM 612 C CA . LEU A 1 74 ? 1.243 -7.059 -20.539 1.00 87.69 74 LEU A CA 1
ATOM 613 C C . LEU A 1 74 ? 0.063 -7.313 -21.495 1.00 87.69 74 LEU A C 1
ATOM 615 O O . LEU A 1 74 ? -0.643 -8.313 -21.382 1.00 87.69 74 LEU A O 1
ATOM 619 N N . LEU A 1 75 ? -0.177 -6.400 -22.441 1.00 85.19 75 LEU A N 1
ATOM 620 C CA . LEU A 1 75 ? -1.257 -6.514 -23.433 1.00 85.19 75 LEU A CA 1
ATOM 621 C C . LEU A 1 75 ? -0.881 -7.495 -24.557 1.00 85.19 75 LEU A C 1
ATOM 623 O O . LEU A 1 75 ? -0.442 -7.094 -25.634 1.00 85.19 75 LEU A O 1
ATOM 627 N N . GLY A 1 76 ? -1.007 -8.796 -24.288 1.00 81.94 76 GLY A N 1
ATOM 628 C CA . GLY A 1 76 ? -0.851 -9.864 -25.288 1.00 81.94 76 GLY A CA 1
ATOM 629 C C . GLY A 1 76 ? 0.584 -10.114 -25.769 1.00 81.94 76 GLY A C 1
ATOM 630 O O . GLY A 1 76 ? 0.803 -10.955 -26.637 1.00 81.94 76 GLY A O 1
ATOM 631 N N . ARG A 1 77 ? 1.575 -9.414 -25.206 1.00 83.62 77 ARG A N 1
ATOM 632 C CA . ARG A 1 77 ? 2.999 -9.605 -25.508 1.00 83.62 77 ARG A CA 1
ATOM 633 C C . ARG A 1 77 ? 3.691 -10.339 -24.369 1.00 83.62 77 ARG A C 1
ATOM 635 O O . ARG A 1 77 ? 3.475 -10.026 -23.203 1.00 83.62 77 ARG A O 1
ATOM 642 N N . ARG A 1 78 ? 4.570 -11.280 -24.714 1.00 86.12 78 ARG A N 1
ATOM 643 C CA . ARG A 1 78 ? 5.474 -11.931 -23.759 1.00 86.12 78 ARG A CA 1
ATOM 644 C C . ARG A 1 78 ? 6.774 -11.130 -23.728 1.00 86.12 78 ARG A C 1
ATOM 646 O O . ARG A 1 78 ? 7.467 -11.067 -24.738 1.00 86.12 78 ARG A O 1
ATOM 653 N N . ILE A 1 79 ? 7.077 -10.497 -22.598 1.00 87.69 79 ILE A N 1
ATOM 654 C CA . ILE A 1 79 ? 8.348 -9.805 -22.354 1.00 87.69 79 ILE A CA 1
ATOM 655 C C . ILE A 1 79 ? 9.086 -10.522 -21.223 1.00 87.69 79 ILE A C 1
ATOM 657 O O . ILE A 1 79 ? 8.462 -10.979 -20.267 1.00 87.69 79 ILE A O 1
ATOM 661 N N . GLY A 1 80 ? 10.403 -10.670 -21.356 1.00 88.44 80 GLY A N 1
ATOM 662 C CA . GLY A 1 80 ? 11.228 -11.236 -20.291 1.00 88.44 80 GLY A CA 1
ATOM 663 C C . GLY A 1 80 ? 11.421 -10.237 -19.151 1.00 88.44 80 GLY A C 1
ATOM 664 O O . GLY A 1 80 ? 11.515 -9.037 -19.400 1.00 88.44 80 GLY A O 1
ATOM 665 N N . TYR A 1 81 ? 11.546 -10.739 -17.920 1.00 87.94 81 TYR A N 1
ATOM 666 C CA . TYR A 1 81 ? 11.760 -9.915 -16.724 1.00 87.94 81 TYR A CA 1
ATOM 667 C C . TYR A 1 81 ? 12.941 -8.946 -16.877 1.00 87.94 81 TYR A C 1
ATOM 669 O O . TYR A 1 81 ? 12.782 -7.752 -16.667 1.00 87.94 81 TYR A O 1
ATOM 677 N N . LYS A 1 82 ? 14.094 -9.427 -17.362 1.00 90.50 82 LYS A N 1
ATOM 678 C CA . LYS A 1 82 ? 15.287 -8.587 -17.561 1.00 90.50 82 LYS A CA 1
ATOM 679 C C . LYS A 1 82 ? 15.060 -7.412 -18.513 1.00 90.50 82 LYS A C 1
ATOM 681 O O . LYS A 1 82 ? 15.560 -6.320 -18.279 1.00 90.50 82 LYS A O 1
ATOM 686 N N . ALA A 1 83 ? 14.273 -7.619 -19.568 1.00 88.25 83 ALA A N 1
ATOM 687 C CA . ALA A 1 83 ? 13.935 -6.552 -20.505 1.00 88.25 83 ALA A CA 1
ATOM 688 C C . ALA A 1 83 ? 12.950 -5.534 -19.907 1.00 88.25 83 ALA A C 1
ATOM 690 O O . ALA A 1 83 ? 12.951 -4.37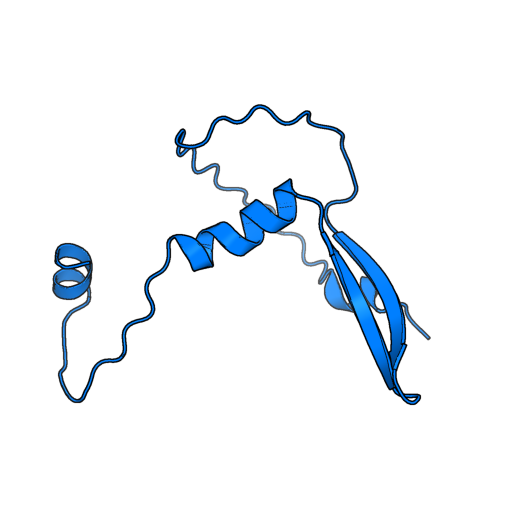9 -20.328 1.00 88.25 83 ALA A O 1
ATOM 691 N N . LEU A 1 84 ? 12.112 -5.962 -18.958 1.00 88.06 84 LEU A N 1
ATOM 692 C CA . LEU A 1 84 ? 11.232 -5.083 -18.194 1.00 88.06 84 LEU A CA 1
ATOM 693 C C . LEU A 1 84 ? 12.044 -4.246 -17.190 1.00 88.06 84 LEU A C 1
ATOM 695 O O . LEU A 1 84 ? 11.919 -3.030 -17.194 1.00 88.06 84 LEU A O 1
ATOM 699 N N . GLU A 1 85 ? 12.926 -4.894 -16.423 1.00 85.25 85 GLU A N 1
ATOM 700 C CA . GLU A 1 85 ? 13.814 -4.286 -15.417 1.00 85.25 85 GLU A CA 1
ATOM 701 C C . GLU A 1 85 ? 14.736 -3.207 -16.003 1.00 85.25 85 GLU A C 1
ATOM 703 O O . GLU A 1 85 ? 15.005 -2.213 -15.357 1.00 85.25 85 GLU A O 1
ATOM 708 N N . THR A 1 86 ? 15.222 -3.363 -17.239 1.00 88.38 86 THR A N 1
ATOM 709 C CA . THR A 1 86 ? 16.096 -2.341 -17.858 1.00 88.38 86 THR A CA 1
ATOM 710 C C . THR A 1 86 ? 15.322 -1.121 -18.379 1.00 88.38 86 THR A C 1
ATOM 712 O O . THR A 1 86 ? 15.921 -0.099 -18.703 1.00 88.38 86 THR A O 1
ATOM 715 N N . ARG A 1 87 ? 14.000 -1.234 -18.564 1.00 80.94 87 ARG A N 1
ATOM 716 C CA . ARG A 1 87 ? 13.172 -0.201 -19.213 1.00 80.94 87 ARG A CA 1
ATOM 717 C C . ARG A 1 87 ? 12.350 0.643 -18.243 1.00 80.94 87 ARG A C 1
ATOM 719 O O . ARG A 1 87 ? 11.829 1.667 -18.683 1.00 80.94 87 ARG A O 1
ATOM 726 N N . LEU A 1 88 ? 12.172 0.178 -17.012 1.00 77.44 88 LEU A N 1
ATOM 727 C CA . LEU A 1 88 ? 11.384 0.808 -15.953 1.00 77.44 88 LEU A CA 1
ATOM 728 C C . LEU A 1 88 ? 12.315 1.202 -14.815 1.00 77.44 88 LEU A C 1
ATOM 730 O O . LEU A 1 88 ? 12.059 2.274 -14.232 1.00 77.44 88 LEU A O 1
#

Radius of gyration: 19.1 Å; chains: 1; bounding box: 44×31×47 Å

Organism: NCBI:txid97028

Sequence (88 aa):
VGSYRNKVIGITEVNEIEEDVDKRDEEEEDEEEREEMKVEEHTIGGYACPEFVFSKTEDKRIYRPWRKGVIVKLLGRRIGYKALETRL

Foldseek 3Di:
DDDPVVVPVPDDDDDDDDDPDDPDDPPDDDPPVDDQWDW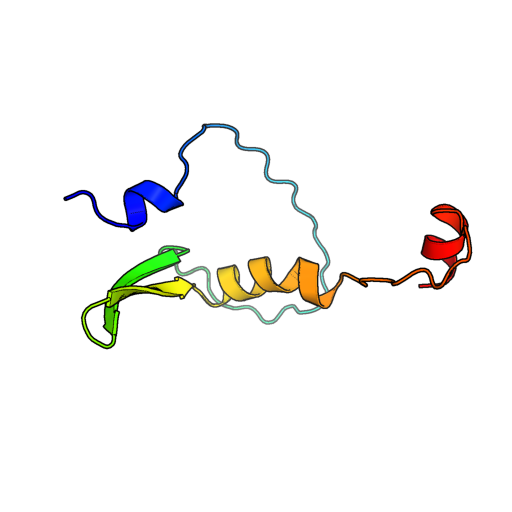AFDADPNDTDIDIDGDPVSVCVVCVCVVVDDDDDDPPDDDDPVVVVVPD

pLDDT: mean 73.6, std 17.62, range [41.47, 91.69]

Secondary structure (DSSP, 8-state):
---HHHHHS--------------S-----------SEEEE--EETTEE--EEEE-HHHHHHHHHHHHH-------S----HHHHHTT-